Protein AF-A0AAV9E0A3-F1 (afdb_monomer)

Foldseek 3Di:
DDPPPPDPQPAAAEDEAEFEPPCVVQCVVVVCVVVVVCVVSNHHHLYYHYAPPDDDDPDNCVRPPDDGDDDPVVVVVSVVVRVVVSVVVVVVVVVPPDDPPDDDDD

Organism: Acorus calamus (NCBI:txid4465)

Secondary structure (DSSP, 8-state):
--TT-S----TT-EEEEEE-TTHHHHHGGGGGHHHHHHHHTT-EEEEEEE-SSSPP--SSSTTTTPPPP--HHHHHHHHHHHHHHHHHHHHHHHHS----------

Mean predicted aligned error: 11.63 Å

Solvent-accessible surface area (backbone atoms only — not comparable to full-atom values): 6792 Å² total; per-residue (Å²): 140,76,99,64,89,79,72,78,58,64,60,76,38,73,46,68,49,77,37,34,43,72,39,78,87,70,42,66,80,64,73,47,54,62,59,51,48,25,56,77,49,50,26,42,74,71,52,74,48,71,21,82,81,54,76,88,71,92,58,97,60,66,50,77,83,49,83,58,64,80,55,64,69,61,51,52,54,50,49,54,52,50,53,55,49,51,53,51,54,51,52,49,56,69,70,61,76,79,69,89,76,76,81,78,83,131

Sequence (106 aa):
MRNSDILASIQGSGVMEMYPKGWLERAGVGQYTYQWFANWSQMSYEGSWRDTEGPDCNRSQCFKDRQVGLNETFLAEWTRRVVRRHTRRKARASAGGDVTTGCSCD

pLDDT: mean 74.67, std 14.28, range [36.62, 93.88]

Structure (mmCIF, N/CA/C/O backbone):
data_AF-A0AAV9E0A3-F1
#
_entry.id   AF-A0AAV9E0A3-F1
#
loop_
_atom_site.group_PDB
_atom_site.id
_atom_site.type_symbol
_atom_site.label_atom_id
_atom_site.label_alt_id
_atom_site.label_comp_id
_atom_site.label_asym_id
_atom_site.label_entity_id
_atom_site.label_seq_id
_atom_site.pdbx_PDB_ins_code
_atom_site.Cartn_x
_atom_site.Cartn_y
_atom_site.Cartn_z
_atom_site.occupancy
_atom_site.B_iso_or_equiv
_atom_site.auth_seq_id
_atom_site.auth_comp_id
_atom_site.auth_asym_id
_atom_site.auth_atom_id
_atom_site.pdbx_PDB_model_num
ATOM 1 N N . MET A 1 1 ? 25.428 -27.361 2.118 1.00 36.62 1 MET A N 1
ATOM 2 C CA . MET A 1 1 ? 24.205 -26.574 2.384 1.00 36.62 1 MET A CA 1
ATOM 3 C C . MET A 1 1 ? 24.653 -25.153 2.686 1.00 36.62 1 MET A C 1
ATOM 5 O O . MET A 1 1 ? 25.385 -24.972 3.649 1.00 36.62 1 MET A O 1
ATOM 9 N N . ARG A 1 2 ? 24.374 -24.190 1.797 1.00 42.34 2 ARG A N 1
ATOM 10 C CA . ARG A 1 2 ? 24.721 -22.772 1.996 1.00 42.34 2 ARG A CA 1
ATOM 11 C C . ARG A 1 2 ? 23.483 -22.056 2.541 1.00 42.34 2 ARG A C 1
ATOM 13 O O . ARG A 1 2 ? 22.387 -22.299 2.056 1.00 42.34 2 ARG A O 1
ATOM 20 N N . ASN A 1 3 ? 23.674 -21.225 3.563 1.00 43.56 3 ASN A N 1
ATOM 21 C CA . ASN A 1 3 ? 22.644 -20.507 4.327 1.00 43.56 3 ASN A CA 1
ATOM 22 C C . ASN A 1 3 ? 21.969 -19.360 3.536 1.00 43.56 3 ASN A C 1
ATOM 24 O O . ASN A 1 3 ? 21.898 -18.242 4.034 1.00 43.56 3 ASN A O 1
ATOM 28 N N . SER A 1 4 ? 21.525 -19.588 2.298 1.00 45.72 4 SER A N 1
ATOM 29 C CA . SER A 1 4 ? 21.025 -18.520 1.408 1.00 45.72 4 SER A CA 1
ATOM 30 C C . SER A 1 4 ? 19.575 -18.674 0.947 1.00 45.72 4 SER A C 1
ATOM 32 O O . SER A 1 4 ? 19.069 -17.790 0.264 1.00 45.72 4 SER A O 1
ATOM 34 N N . ASP A 1 5 ? 18.890 -19.758 1.308 1.00 44.81 5 ASP A N 1
ATOM 35 C CA . ASP A 1 5 ? 17.707 -20.189 0.546 1.00 44.81 5 ASP A C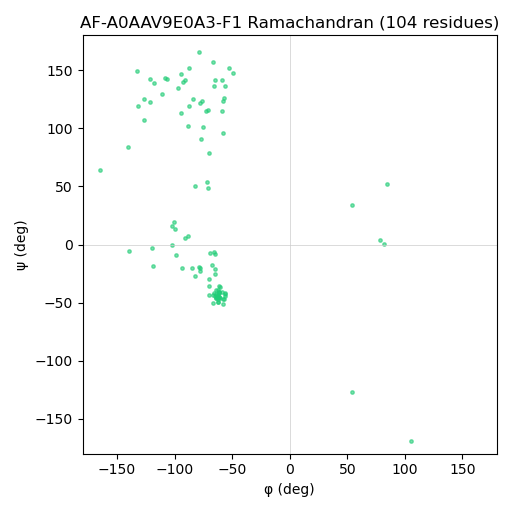A 1
ATOM 36 C C . ASP A 1 5 ? 16.356 -19.806 1.176 1.00 44.81 5 ASP A C 1
ATOM 38 O O . ASP A 1 5 ? 15.317 -20.351 0.810 1.00 44.81 5 ASP A O 1
ATOM 42 N N . ILE A 1 6 ? 16.321 -18.833 2.090 1.00 45.69 6 ILE A N 1
ATOM 43 C CA . ILE A 1 6 ? 15.064 -18.246 2.573 1.00 45.69 6 ILE A CA 1
ATOM 44 C C . ILE A 1 6 ? 15.219 -16.728 2.528 1.00 45.69 6 ILE A C 1
ATOM 46 O O . ILE A 1 6 ? 16.085 -16.176 3.196 1.00 45.69 6 ILE A O 1
ATOM 50 N N . LEU A 1 7 ? 14.357 -16.073 1.744 1.00 43.91 7 LEU A N 1
ATOM 51 C CA . LEU A 1 7 ? 14.410 -14.669 1.310 1.00 43.91 7 LEU A CA 1
ATOM 52 C C . LEU A 1 7 ? 15.285 -14.416 0.071 1.00 43.91 7 LEU A C 1
ATOM 54 O O . LEU A 1 7 ? 16.047 -13.452 0.012 1.00 43.91 7 LEU A O 1
ATOM 58 N N . ALA A 1 8 ? 15.046 -15.170 -1.007 1.00 46.09 8 ALA A N 1
ATOM 59 C CA . ALA A 1 8 ? 14.974 -14.492 -2.298 1.00 46.09 8 ALA A CA 1
ATOM 60 C C . ALA A 1 8 ? 13.864 -13.452 -2.136 1.00 46.09 8 ALA A C 1
ATOM 62 O O . ALA A 1 8 ? 12.679 -13.791 -2.150 1.00 46.09 8 ALA A O 1
ATOM 63 N N . SER A 1 9 ? 14.237 -12.213 -1.818 1.00 47.62 9 SER A N 1
ATOM 64 C CA . SER A 1 9 ? 13.264 -11.136 -1.741 1.00 47.62 9 SER A CA 1
ATOM 65 C C . SER A 1 9 ? 12.429 -11.179 -3.016 1.00 47.62 9 SER A C 1
ATOM 67 O O . SER A 1 9 ? 12.920 -11.546 -4.090 1.00 47.62 9 SER A O 1
ATOM 69 N N . ILE A 1 10 ? 11.163 -10.805 -2.909 1.00 60.16 10 ILE A N 1
ATOM 70 C CA . ILE A 1 10 ? 10.310 -10.599 -4.068 1.00 60.16 10 ILE A CA 1
ATOM 71 C C . ILE A 1 10 ? 10.775 -9.295 -4.768 1.00 60.16 10 ILE A C 1
ATOM 73 O O . ILE A 1 10 ? 10.020 -8.339 -4.924 1.00 60.16 10 ILE A O 1
ATOM 77 N N . GLN A 1 11 ? 12.064 -9.207 -5.098 1.00 62.38 11 GLN A N 1
ATOM 78 C CA . GLN A 1 11 ? 12.771 -8.075 -5.678 1.00 62.38 11 GLN A CA 1
ATOM 79 C C . GLN A 1 11 ? 12.081 -7.714 -6.993 1.00 62.38 11 GLN A C 1
ATOM 81 O O . GLN A 1 11 ? 11.874 -8.562 -7.861 1.00 62.38 11 GLN A O 1
ATOM 86 N N . GLY A 1 12 ? 11.648 -6.459 -7.120 1.00 69.00 12 GLY A N 1
ATOM 87 C CA . GLY A 1 12 ? 10.875 -6.001 -8.279 1.00 69.00 12 GLY A CA 1
ATOM 88 C C . GLY A 1 12 ? 9.384 -6.373 -8.279 1.00 69.00 12 GLY A C 1
ATOM 89 O O . GLY A 1 12 ? 8.679 -6.035 -9.237 1.00 69.00 12 GLY A O 1
ATOM 90 N N . SER A 1 13 ? 8.867 -7.009 -7.225 1.00 74.62 13 SER A N 1
ATOM 91 C CA . SER A 1 13 ? 7.418 -7.132 -7.024 1.00 74.62 13 SER A CA 1
ATOM 92 C C . SER A 1 13 ? 6.796 -5.859 -6.466 1.00 74.62 13 SER A C 1
ATOM 94 O O . SER A 1 13 ? 7.489 -4.947 -6.015 1.00 74.62 13 SER A O 1
ATOM 96 N N . GLY A 1 14 ? 5.469 -5.789 -6.543 1.00 81.88 14 GLY A N 1
ATOM 97 C CA . GLY A 1 14 ? 4.677 -4.708 -5.978 1.00 81.88 14 GLY A CA 1
ATOM 98 C C . GLY A 1 14 ? 3.937 -5.156 -4.722 1.00 81.88 14 GLY A C 1
ATOM 99 O O . GLY A 1 14 ? 3.422 -6.270 -4.688 1.00 81.88 14 GLY A O 1
ATOM 100 N N . VAL A 1 15 ? 3.838 -4.278 -3.726 1.00 85.44 15 VAL A N 1
ATOM 101 C CA . VAL A 1 15 ? 3.022 -4.484 -2.521 1.00 85.44 15 VAL A CA 1
ATOM 102 C C . VAL A 1 15 ? 1.995 -3.371 -2.377 1.00 85.44 15 VAL A C 1
ATOM 104 O O . VAL A 1 15 ? 2.291 -2.212 -2.660 1.00 85.44 15 VAL A O 1
ATOM 107 N N . MET A 1 16 ? 0.797 -3.717 -1.919 1.00 87.00 16 MET A N 1
ATOM 108 C CA . MET A 1 16 ? -0.198 -2.755 -1.456 1.00 87.00 16 MET A CA 1
ATOM 109 C C . MET A 1 16 ? -0.497 -3.008 0.010 1.00 87.00 16 MET A C 1
ATOM 111 O O . MET A 1 16 ? -0.627 -4.150 0.443 1.00 87.00 16 MET A O 1
ATOM 115 N N . GLU A 1 17 ? -0.629 -1.921 0.755 1.00 85.62 17 GLU A N 1
ATOM 116 C CA . GLU A 1 17 ? -1.028 -1.972 2.154 1.00 85.62 17 GLU A CA 1
ATOM 117 C C . GLU A 1 17 ? -2.539 -1.874 2.289 1.00 85.62 17 GLU A C 1
ATOM 119 O O . GLU A 1 17 ? -3.186 -1.114 1.573 1.00 85.62 17 GLU A O 1
ATOM 124 N N . MET A 1 18 ? -3.105 -2.625 3.225 1.00 84.75 18 MET A N 1
ATOM 125 C CA . MET A 1 18 ? -4.536 -2.617 3.497 1.00 84.75 18 MET A CA 1
ATOM 126 C C . MET A 1 18 ? -4.743 -2.232 4.952 1.00 84.75 18 MET A C 1
ATOM 128 O O . MET A 1 18 ? -4.205 -2.884 5.845 1.00 84.75 18 MET A O 1
ATOM 132 N N . TYR A 1 19 ? -5.507 -1.170 5.188 1.00 82.81 19 TYR A N 1
ATOM 133 C CA . TYR A 1 19 ? -5.741 -0.660 6.532 1.00 82.81 19 TYR A CA 1
ATOM 134 C C . TYR A 1 19 ? -7.188 -0.898 6.962 1.00 82.81 19 TYR A C 1
ATOM 136 O O . TYR A 1 19 ? -8.105 -0.501 6.233 1.00 82.81 19 TYR A O 1
ATOM 144 N N . PRO A 1 20 ? -7.413 -1.481 8.152 1.00 80.19 20 PRO A N 1
ATOM 145 C CA . PRO A 1 20 ? -8.739 -1.525 8.746 1.00 80.19 20 PRO A CA 1
ATOM 146 C C . PRO A 1 20 ? -9.194 -0.112 9.124 1.00 80.19 20 PRO A C 1
ATOM 148 O O . PRO A 1 20 ? -8.381 0.791 9.370 1.00 80.19 20 PRO A O 1
ATOM 151 N N . LYS A 1 21 ? -10.510 0.074 9.218 1.00 80.62 21 LYS A N 1
ATOM 152 C CA . LYS A 1 21 ? -11.096 1.349 9.635 1.00 80.62 21 LYS A CA 1
ATOM 153 C C . LYS A 1 21 ? -10.556 1.791 11.003 1.00 80.62 21 LYS A C 1
ATOM 155 O O . LYS A 1 21 ? -10.440 0.989 11.931 1.00 80.62 21 LYS A O 1
ATOM 160 N N . GLY A 1 22 ? -10.219 3.075 11.126 1.00 76.50 22 GLY A N 1
ATOM 161 C CA . GLY A 1 22 ? -9.688 3.673 12.356 1.00 76.50 22 GLY A CA 1
ATOM 162 C C . GLY A 1 22 ? -8.185 3.468 12.600 1.00 76.50 22 GLY A C 1
ATOM 163 O O . GLY A 1 22 ? -7.663 3.951 13.606 1.00 76.50 22 GLY A O 1
ATOM 164 N N . TRP A 1 23 ? -7.463 2.788 11.697 1.00 77.62 23 TRP A N 1
ATOM 165 C CA . TRP A 1 23 ? -6.002 2.647 11.781 1.00 77.62 23 TRP A CA 1
ATOM 166 C C . TRP A 1 23 ? -5.284 4.000 11.679 1.00 77.62 23 TRP A C 1
ATOM 168 O O . TRP A 1 23 ? -4.452 4.329 12.521 1.00 77.62 23 TRP A O 1
ATOM 178 N N . LEU A 1 24 ? -5.622 4.813 10.673 1.00 74.81 24 LEU A N 1
ATOM 179 C CA . LEU A 1 24 ? -4.909 6.060 10.366 1.00 74.81 24 LEU A CA 1
ATOM 180 C C . LEU A 1 24 ? -4.956 7.074 11.515 1.00 74.81 24 LEU A C 1
ATOM 182 O O . LEU A 1 24 ? -3.954 7.706 11.833 1.00 74.81 24 LEU A O 1
ATOM 186 N N . GLU A 1 25 ? -6.114 7.196 12.160 1.00 75.31 25 GLU A N 1
ATOM 187 C CA . GLU A 1 25 ? -6.335 8.135 13.265 1.00 75.31 25 GLU A CA 1
ATOM 188 C C . GLU A 1 25 ? -5.484 7.799 14.498 1.00 75.31 25 GLU A C 1
ATOM 190 O O . GLU A 1 25 ? -5.257 8.661 15.345 1.00 75.31 25 GLU A O 1
ATOM 195 N N . ARG A 1 26 ? -5.021 6.546 14.618 1.00 72.56 26 ARG A N 1
ATOM 196 C CA . ARG A 1 26 ? -4.357 6.025 15.821 1.00 72.56 26 ARG A CA 1
ATOM 197 C C . ARG A 1 26 ? -2.915 5.565 15.593 1.00 72.56 26 ARG A C 1
ATOM 199 O O . ARG A 1 26 ? -2.176 5.438 16.565 1.00 72.56 26 ARG A O 1
ATOM 206 N N . ALA A 1 27 ? -2.500 5.313 14.351 1.00 71.75 27 ALA A N 1
ATOM 207 C CA . ALA A 1 27 ? -1.193 4.729 14.034 1.00 71.75 27 ALA A CA 1
ATOM 208 C C . ALA A 1 27 ? -0.018 5.722 14.119 1.00 71.75 27 ALA A C 1
ATOM 210 O O . ALA A 1 27 ? 1.127 5.299 14.299 1.00 71.75 27 ALA A O 1
ATOM 211 N N . GLY A 1 28 ? -0.271 7.030 13.996 1.00 77.12 28 GLY A N 1
ATOM 212 C CA . GLY A 1 28 ? 0.779 8.053 14.025 1.00 77.12 28 GLY A CA 1
ATOM 213 C C . GLY A 1 28 ? 1.885 7.771 12.999 1.00 77.12 28 GLY A C 1
ATOM 214 O O . GLY A 1 28 ? 1.612 7.539 11.824 1.00 77.12 28 GLY A O 1
ATOM 215 N N . VAL A 1 29 ? 3.146 7.747 13.443 1.00 76.44 29 VAL A N 1
ATOM 216 C CA . VAL A 1 29 ? 4.316 7.464 12.583 1.00 76.44 29 VAL A CA 1
ATOM 217 C C . VAL A 1 29 ? 4.304 6.033 12.022 1.00 76.44 29 VAL A C 1
ATOM 219 O O . VAL A 1 29 ? 4.838 5.793 10.940 1.00 76.44 29 VAL A O 1
ATOM 222 N N . GLY A 1 30 ? 3.642 5.091 12.703 1.00 73.50 30 GLY A N 1
ATOM 223 C CA . GLY A 1 30 ? 3.565 3.683 12.296 1.00 73.50 30 GLY A CA 1
ATOM 224 C C . GLY A 1 30 ? 2.824 3.437 10.977 1.00 73.50 30 GLY A C 1
ATOM 225 O O . GLY A 1 30 ? 2.862 2.330 10.450 1.00 73.50 30 GLY A O 1
ATOM 226 N N . GLN A 1 31 ? 2.178 4.456 10.402 1.00 75.75 31 GLN A N 1
ATOM 227 C CA . GLN A 1 31 ? 1.521 4.354 9.097 1.00 75.75 31 GLN A CA 1
ATOM 228 C C . GLN A 1 31 ? 2.492 4.162 7.917 1.00 75.75 31 GLN A C 1
ATOM 230 O O . GLN A 1 31 ? 2.060 3.735 6.855 1.00 75.75 31 GLN A O 1
ATOM 235 N N . TYR A 1 32 ? 3.786 4.463 8.086 1.00 79.19 32 TYR A N 1
ATOM 236 C CA . TYR A 1 32 ? 4.790 4.371 7.013 1.00 79.19 32 TYR A CA 1
ATOM 237 C C . TYR A 1 32 ? 5.687 3.131 7.104 1.00 79.19 32 TYR A C 1
ATOM 239 O O . TYR A 1 32 ? 6.562 2.937 6.259 1.00 79.19 32 TYR A O 1
ATOM 247 N N . THR A 1 33 ? 5.497 2.282 8.117 1.00 80.69 33 THR A N 1
ATOM 248 C CA . THR A 1 33 ? 6.396 1.154 8.403 1.00 80.69 33 THR A CA 1
ATOM 249 C C . THR A 1 33 ? 6.554 0.209 7.215 1.00 80.69 33 THR A C 1
ATOM 251 O O . THR A 1 33 ? 7.662 -0.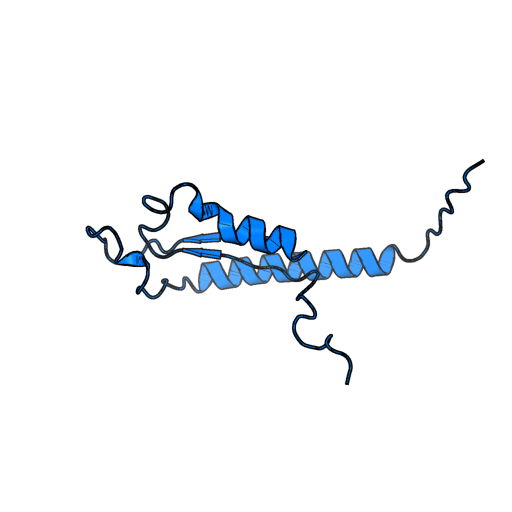224 6.906 1.00 80.69 33 THR A O 1
ATOM 254 N N . TYR A 1 34 ? 5.470 -0.088 6.509 1.00 76.62 34 TYR A N 1
ATOM 255 C CA . TYR A 1 34 ? 5.491 -1.018 5.384 1.00 76.62 34 TYR A CA 1
ATOM 256 C C . TYR A 1 34 ? 5.964 -0.364 4.078 1.00 76.62 34 TYR A C 1
ATOM 258 O O . TYR A 1 34 ? 6.613 -1.035 3.279 1.00 76.62 34 TYR A O 1
ATOM 266 N N . GLN A 1 35 ? 5.788 0.949 3.902 1.00 84.12 35 GLN 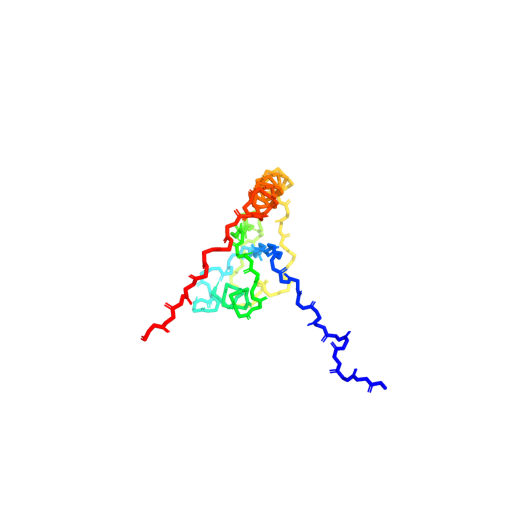A N 1
ATOM 267 C CA . GLN A 1 35 ? 6.466 1.698 2.843 1.00 84.12 35 GLN A CA 1
ATOM 268 C C . GLN A 1 35 ? 7.989 1.644 3.035 1.00 84.12 35 GLN A C 1
ATOM 270 O O . GLN A 1 35 ? 8.731 1.417 2.076 1.00 84.12 35 GLN A O 1
ATOM 275 N N . TRP A 1 36 ? 8.467 1.807 4.274 1.00 85.25 36 TRP A N 1
ATOM 276 C CA . TRP A 1 36 ? 9.884 1.634 4.595 1.00 85.25 36 TRP A CA 1
ATOM 277 C C . TRP A 1 36 ? 10.344 0.202 4.343 1.00 85.25 36 TRP A C 1
ATOM 279 O O . TRP A 1 36 ? 11.377 0.010 3.705 1.00 85.25 36 TRP A O 1
ATOM 289 N N . PHE A 1 37 ? 9.561 -0.792 4.764 1.00 82.88 37 PHE A N 1
ATOM 290 C CA . PHE A 1 37 ? 9.876 -2.200 4.533 1.00 82.88 37 PHE A CA 1
ATOM 291 C C . PHE A 1 37 ? 9.946 -2.551 3.040 1.00 82.88 37 PHE A C 1
ATOM 293 O O . PHE A 1 37 ? 10.868 -3.246 2.612 1.00 82.88 37 PHE A O 1
ATOM 300 N N . ALA A 1 38 ? 9.017 -2.030 2.233 1.00 84.69 38 ALA A N 1
ATOM 301 C CA . ALA A 1 38 ? 9.016 -2.201 0.785 1.00 84.69 38 ALA A CA 1
ATOM 302 C C . ALA A 1 38 ? 10.281 -1.603 0.161 1.00 84.69 38 ALA A C 1
ATOM 304 O O . ALA A 1 38 ? 10.941 -2.260 -0.641 1.00 84.69 38 ALA A O 1
ATOM 305 N N . ASN A 1 39 ? 10.668 -0.398 0.587 1.00 84.25 39 ASN A N 1
ATOM 306 C CA . ASN A 1 39 ? 11.884 0.253 0.108 1.00 84.25 39 ASN A CA 1
ATOM 307 C C . ASN A 1 39 ? 13.151 -0.532 0.489 1.00 84.25 39 ASN A C 1
ATOM 309 O O . ASN A 1 39 ? 14.004 -0.780 -0.360 1.00 84.25 39 ASN A O 1
ATOM 313 N N . TRP A 1 40 ? 13.248 -0.979 1.744 1.00 83.62 40 TRP A N 1
ATOM 314 C CA . TRP A 1 40 ? 14.362 -1.802 2.227 1.00 83.62 40 TRP A CA 1
ATOM 315 C C . TRP A 1 40 ? 14.464 -3.138 1.481 1.00 83.62 40 TRP A C 1
ATOM 317 O O . TRP A 1 40 ? 15.564 -3.601 1.194 1.00 83.62 40 TRP A O 1
ATOM 327 N N . SER A 1 41 ? 13.325 -3.728 1.116 1.00 83.00 41 SER A N 1
ATOM 328 C CA . SER A 1 41 ? 13.249 -5.016 0.417 1.00 83.00 41 SER A CA 1
ATOM 329 C C . SER A 1 41 ? 13.298 -4.895 -1.113 1.00 83.00 41 SER A C 1
ATOM 331 O O . SER A 1 41 ? 13.067 -5.885 -1.805 1.00 83.00 41 SER A O 1
ATOM 333 N N . GLN A 1 42 ? 13.558 -3.699 -1.660 1.00 83.50 42 GLN A N 1
ATOM 334 C CA . GLN A 1 42 ? 13.537 -3.423 -3.107 1.00 83.50 42 GLN A CA 1
ATOM 335 C C . GLN A 1 42 ? 12.216 -3.832 -3.795 1.00 83.50 42 GLN A C 1
ATOM 337 O O . GLN A 1 42 ? 12.181 -4.253 -4.958 1.00 83.50 42 GLN A O 1
ATOM 342 N N . MET A 1 43 ? 11.105 -3.699 -3.072 1.00 85.19 43 MET A N 1
ATOM 343 C CA . MET A 1 43 ? 9.750 -3.858 -3.589 1.00 85.19 43 MET A CA 1
ATOM 344 C C . MET A 1 43 ? 9.187 -2.493 -3.998 1.00 85.19 43 MET A C 1
ATOM 346 O O . MET A 1 43 ? 9.461 -1.462 -3.387 1.00 85.19 43 MET A O 1
ATOM 350 N N . SER A 1 44 ? 8.355 -2.474 -5.037 1.00 86.06 44 SER A N 1
ATOM 351 C CA . SER A 1 44 ? 7.587 -1.284 -5.399 1.00 86.06 44 SER A CA 1
ATOM 352 C C . SER A 1 44 ? 6.394 -1.132 -4.459 1.00 86.06 44 SER A C 1
ATOM 354 O O . SER A 1 44 ? 5.529 -2.003 -4.405 1.00 86.06 44 SER A O 1
ATOM 356 N N . TYR A 1 45 ? 6.299 -0.004 -3.762 1.00 87.88 45 TYR A N 1
ATOM 357 C CA . TYR A 1 45 ? 5.066 0.356 -3.070 1.00 87.88 45 TYR A CA 1
ATOM 358 C C . TYR A 1 45 ? 4.003 0.779 -4.096 1.00 87.88 45 TYR A C 1
ATOM 360 O O . TYR A 1 45 ? 4.165 1.766 -4.814 1.00 87.88 45 TYR A O 1
ATOM 368 N N . GLU A 1 46 ? 2.924 0.007 -4.195 1.00 89.06 46 GLU A N 1
ATOM 369 C CA . GLU A 1 46 ? 1.856 0.142 -5.194 1.00 89.06 46 GLU A CA 1
ATOM 370 C C . GLU A 1 46 ? 0.585 0.807 -4.631 1.00 89.06 46 GLU A C 1
ATOM 372 O O . GLU A 1 46 ? -0.478 0.796 -5.263 1.00 89.06 46 GLU A O 1
ATOM 377 N N . GLY A 1 47 ? 0.711 1.453 -3.469 1.00 87.19 47 GLY A N 1
ATOM 378 C CA . GLY A 1 47 ? -0.326 2.253 -2.824 1.00 87.19 47 GLY A CA 1
ATOM 379 C C . GLY A 1 47 ? -0.958 1.569 -1.616 1.00 87.19 47 GLY A C 1
ATOM 380 O O . GLY A 1 47 ? -0.478 0.546 -1.129 1.00 87.19 47 GLY A O 1
ATOM 381 N N . SER A 1 48 ? -2.054 2.154 -1.138 1.00 86.75 48 SER A N 1
ATOM 382 C CA . SER A 1 48 ? -2.821 1.629 -0.013 1.00 86.75 48 SER A CA 1
ATOM 383 C C . SER A 1 48 ? -4.320 1.582 -0.285 1.00 86.75 48 SER A C 1
ATOM 385 O O . SER A 1 48 ? -4.867 2.413 -1.012 1.00 86.75 48 SER A O 1
ATOM 387 N N . TRP A 1 49 ? -4.971 0.603 0.336 1.00 85.31 49 TRP A N 1
ATOM 388 C CA . TRP A 1 49 ? -6.413 0.471 0.468 1.00 85.31 49 TRP A CA 1
ATOM 389 C C . TRP A 1 49 ? -6.828 0.760 1.908 1.00 85.31 49 TRP A C 1
ATOM 391 O O . TRP A 1 49 ? -6.128 0.401 2.857 1.00 85.31 49 TRP A O 1
ATOM 401 N N . ARG A 1 50 ? -7.981 1.405 2.073 1.00 83.44 50 ARG A N 1
ATOM 402 C CA . ARG A 1 50 ? -8.553 1.725 3.378 1.00 83.44 50 ARG A CA 1
ATOM 403 C C . ARG A 1 50 ? -9.970 1.206 3.420 1.00 83.44 50 ARG A C 1
ATOM 405 O O . ARG A 1 50 ? -10.778 1.566 2.571 1.00 83.44 50 ARG A O 1
ATOM 412 N N . ASP A 1 51 ? -10.253 0.401 4.426 1.00 83.75 51 ASP A N 1
ATOM 413 C CA . ASP A 1 51 ? -11.608 -0.037 4.697 1.00 83.75 51 ASP A CA 1
ATOM 414 C C . ASP A 1 51 ? -12.436 1.133 5.250 1.00 83.75 51 ASP A C 1
ATOM 416 O O . ASP A 1 51 ? -12.146 1.680 6.318 1.00 83.75 51 ASP A O 1
ATOM 420 N N . THR A 1 52 ? -13.449 1.536 4.487 1.00 81.31 52 THR A N 1
ATOM 421 C CA . THR A 1 52 ? -14.402 2.592 4.847 1.00 81.31 52 THR A CA 1
ATOM 422 C C . THR A 1 52 ? -15.665 2.052 5.514 1.00 81.31 52 THR A C 1
ATOM 424 O O . THR A 1 52 ? -16.359 2.808 6.194 1.00 81.31 52 THR A O 1
ATOM 427 N N . GLU A 1 53 ? -15.970 0.767 5.332 1.00 78.44 53 GLU A N 1
ATOM 428 C CA . GLU A 1 53 ? -17.245 0.142 5.713 1.00 78.44 53 GLU A CA 1
ATOM 429 C C . GLU A 1 53 ? -17.174 -0.598 7.051 1.00 78.44 53 GLU A C 1
ATOM 431 O O . GLU A 1 53 ? -18.202 -0.983 7.607 1.00 78.44 53 GLU A O 1
ATOM 436 N N . GLY A 1 5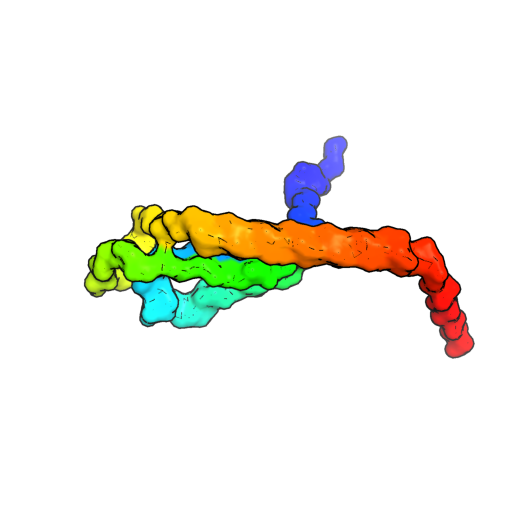4 ? -15.974 -0.755 7.613 1.00 71.75 54 GLY A N 1
ATOM 437 C CA . GLY A 1 54 ? -15.801 -1.346 8.932 1.00 71.75 54 GLY A CA 1
ATOM 438 C C . GLY A 1 54 ? -16.657 -0.670 10.026 1.00 71.75 54 GLY A C 1
ATOM 439 O O . GLY A 1 54 ? -16.964 0.528 9.967 1.00 71.75 54 GLY A O 1
ATOM 440 N N . PRO A 1 55 ? -17.046 -1.407 11.076 1.00 68.00 55 PRO A N 1
ATOM 441 C CA . PRO A 1 55 ? -17.728 -0.826 12.229 1.00 68.00 55 PRO A CA 1
ATOM 442 C C . PRO A 1 55 ? -16.804 0.144 12.978 1.00 68.00 55 PRO A C 1
ATOM 444 O O . PRO A 1 55 ? -15.608 -0.120 13.147 1.00 68.00 55 PRO A O 1
ATOM 447 N N . ASP A 1 56 ? -17.368 1.253 13.462 1.00 70.94 56 ASP A N 1
ATOM 448 C CA . ASP A 1 56 ? -16.617 2.239 14.238 1.00 70.94 56 ASP A CA 1
ATOM 449 C C . ASP A 1 56 ? -16.011 1.608 15.482 1.00 70.94 56 ASP A C 1
ATOM 451 O O . ASP A 1 56 ? -16.614 0.757 16.147 1.00 70.94 56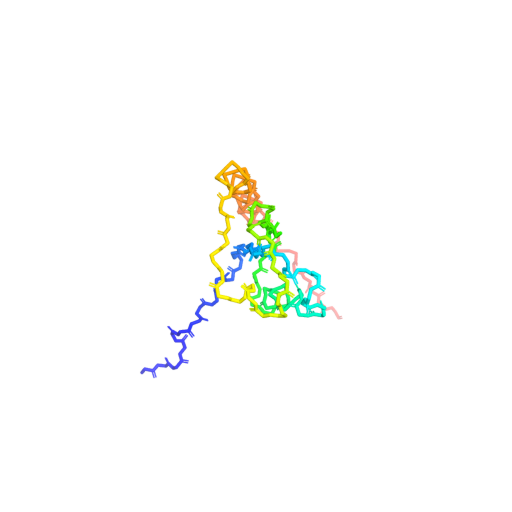 ASP A O 1
ATOM 455 N N . CYS A 1 57 ? -14.793 2.038 15.807 1.00 66.88 57 CYS A N 1
ATOM 456 C CA . CYS A 1 57 ? -14.109 1.501 16.955 1.00 66.88 57 CYS A CA 1
ATOM 457 C C . CYS A 1 57 ? -13.607 2.552 17.942 1.00 66.88 57 CYS A C 1
ATOM 459 O O . CYS A 1 57 ? -12.622 3.259 17.721 1.00 66.88 57 CYS A O 1
ATOM 461 N N . ASN A 1 58 ? -14.295 2.610 19.086 1.00 65.81 58 ASN A N 1
ATOM 462 C CA . ASN A 1 58 ? -14.024 3.598 20.126 1.00 65.81 58 ASN A CA 1
ATOM 463 C C . ASN A 1 58 ? -12.805 3.254 21.003 1.00 65.81 58 ASN A C 1
ATOM 465 O O . ASN A 1 58 ? -12.239 4.154 21.624 1.00 65.81 58 ASN A O 1
ATOM 469 N N . ARG A 1 59 ? -12.359 1.988 21.031 1.00 66.75 59 ARG A N 1
ATOM 470 C CA . ARG A 1 59 ? -11.210 1.550 21.841 1.00 66.75 59 ARG A CA 1
ATOM 471 C C . ARG A 1 59 ? -9.899 1.737 21.084 1.00 66.75 59 ARG A C 1
ATOM 473 O O . ARG A 1 59 ? -9.845 1.648 19.863 1.00 66.75 59 ARG A O 1
ATOM 480 N N . SER A 1 60 ? -8.815 1.947 21.820 1.00 64.56 60 SER A N 1
ATOM 481 C CA . SER A 1 60 ? -7.500 2.290 21.267 1.00 64.56 60 SER A CA 1
ATOM 482 C C . SER A 1 60 ? -6.788 1.171 20.494 1.00 64.56 60 SER A C 1
ATOM 484 O O . SER A 1 60 ? -5.752 1.450 19.902 1.00 64.56 60 SER A O 1
ATOM 486 N N . GLN A 1 61 ? -7.290 -0.073 20.482 1.00 66.25 61 GLN A N 1
ATOM 487 C CA . GLN A 1 61 ? -6.557 -1.226 19.916 1.00 66.25 61 GLN A CA 1
ATOM 488 C C . GLN A 1 61 ? -7.395 -2.221 19.109 1.00 66.25 61 GLN A C 1
ATOM 490 O O . GLN A 1 61 ? -6.857 -3.126 18.486 1.00 66.25 61 GLN A O 1
ATOM 495 N N . CYS A 1 62 ? -8.706 -2.046 19.068 1.00 68.88 62 CYS A N 1
ATOM 496 C CA . CYS A 1 62 ? -9.626 -2.963 18.395 1.00 68.88 62 CYS A CA 1
ATOM 497 C C . CYS A 1 62 ? -9.472 -3.038 16.869 1.00 68.88 62 CYS A C 1
ATOM 499 O O . CYS A 1 62 ? -10.155 -3.834 16.244 1.00 68.88 62 CYS A O 1
ATOM 501 N N . PHE A 1 63 ? -8.643 -2.196 16.253 1.00 69.94 63 PHE A N 1
ATOM 502 C CA . PHE A 1 63 ? -8.321 -2.295 14.831 1.00 69.94 63 PHE A CA 1
ATOM 503 C C . PHE A 1 63 ? -7.305 -3.410 14.539 1.00 69.94 63 PHE A C 1
ATOM 505 O O . PHE A 1 63 ? -7.222 -3.847 13.399 1.00 69.94 63 PHE A O 1
ATOM 512 N N . LYS A 1 64 ? -6.532 -3.866 15.540 1.00 68.19 64 LYS A N 1
ATOM 513 C CA . LYS A 1 64 ? -5.464 -4.863 15.348 1.00 68.19 64 LYS A CA 1
ATOM 514 C C . LYS A 1 64 ? -6.005 -6.254 15.022 1.00 68.19 64 LYS A C 1
ATOM 516 O O . LYS A 1 64 ? -5.423 -6.944 14.198 1.00 68.19 64 LYS A O 1
ATOM 521 N N . ASP A 1 65 ? -7.136 -6.615 15.623 1.00 69.44 65 ASP A N 1
ATOM 522 C CA . ASP A 1 65 ? -7.749 -7.943 15.490 1.00 69.44 65 ASP A CA 1
ATOM 523 C C . ASP A 1 65 ? -8.904 -7.964 14.475 1.00 69.44 65 ASP A C 1
ATOM 525 O O . ASP A 1 65 ? -9.709 -8.896 14.445 1.00 69.44 65 ASP A O 1
ATOM 529 N N . ARG A 1 66 ? -9.045 -6.910 13.661 1.00 71.31 66 ARG A N 1
ATOM 530 C CA . ARG A 1 66 ? -10.140 -6.798 12.693 1.00 71.31 66 ARG A CA 1
ATOM 531 C C . ARG A 1 66 ? -9.741 -7.331 11.327 1.00 71.31 66 ARG A C 1
ATOM 533 O O . ARG A 1 66 ? -8.657 -7.055 10.822 1.00 71.31 66 ARG A O 1
ATOM 540 N N . GLN A 1 67 ? -10.686 -8.026 10.701 1.00 73.12 67 GLN A N 1
ATOM 541 C CA . GLN A 1 67 ? -10.636 -8.275 9.267 1.00 73.12 67 GLN A CA 1
ATOM 542 C C . GLN A 1 67 ? -10.794 -6.950 8.524 1.00 73.12 67 GLN A C 1
ATOM 544 O O . GLN A 1 67 ? -11.628 -6.120 8.890 1.00 73.12 67 GLN A O 1
ATOM 549 N N . VAL A 1 68 ? -9.974 -6.760 7.496 1.00 77.88 68 VAL A N 1
ATOM 550 C CA . VAL A 1 68 ? -10.059 -5.600 6.614 1.00 77.88 68 VAL A CA 1
ATOM 551 C C . VAL A 1 68 ? -11.115 -5.887 5.553 1.00 77.88 68 VAL A C 1
ATOM 553 O O . VAL A 1 68 ? -11.020 -6.897 4.856 1.00 77.88 68 VAL A O 1
ATOM 556 N N . GLY A 1 69 ? -12.100 -5.002 5.415 1.00 80.12 69 GLY A N 1
ATOM 557 C CA . GLY A 1 69 ? -13.085 -5.065 4.343 1.00 80.12 69 GLY A CA 1
ATOM 558 C C . GLY A 1 69 ? -12.420 -5.037 2.965 1.00 80.12 69 GLY A C 1
ATOM 559 O O . GLY A 1 69 ? -11.615 -4.149 2.653 1.00 80.12 69 GLY A O 1
ATOM 560 N N . LEU A 1 70 ? -12.750 -6.027 2.135 1.00 80.25 70 LEU A N 1
ATOM 561 C CA . LEU A 1 70 ? -12.274 -6.138 0.761 1.00 80.25 70 LEU A CA 1
ATOM 562 C C . LEU A 1 70 ? -13.303 -5.502 -0.173 1.00 80.25 70 LEU A C 1
ATOM 564 O O . LEU A 1 70 ? -14.397 -6.028 -0.343 1.00 80.25 70 LEU A O 1
ATOM 568 N N . ASN A 1 71 ? -12.946 -4.389 -0.812 1.00 87.56 71 ASN A N 1
ATOM 569 C CA . ASN A 1 71 ? -13.740 -3.864 -1.918 1.00 87.56 71 ASN A CA 1
ATOM 570 C C . ASN A 1 71 ? -13.247 -4.505 -3.216 1.00 87.56 71 ASN A C 1
ATOM 572 O O . ASN A 1 71 ? -12.193 -4.137 -3.741 1.00 87.56 71 ASN A O 1
ATOM 576 N N . GLU A 1 72 ? -13.997 -5.489 -3.711 1.00 87.88 72 GLU A N 1
ATOM 577 C CA . GLU A 1 72 ? -13.624 -6.269 -4.895 1.00 87.88 72 GLU A CA 1
ATOM 578 C C . GLU A 1 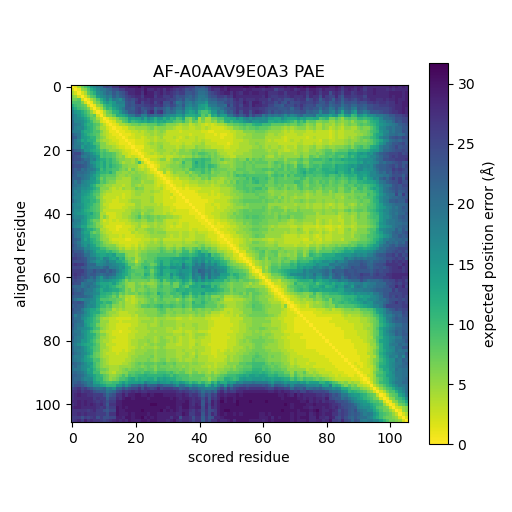72 ? -13.374 -5.384 -6.119 1.00 87.88 72 GLU A C 1
ATOM 580 O O . GLU A 1 72 ? -12.379 -5.571 -6.817 1.00 87.88 72 GLU A O 1
ATOM 585 N N . THR A 1 73 ? -14.217 -4.373 -6.343 1.00 91.69 73 THR A N 1
ATOM 586 C CA . THR A 1 73 ? -14.079 -3.436 -7.465 1.00 91.69 73 THR A CA 1
ATOM 587 C C . THR A 1 73 ? -12.771 -2.657 -7.377 1.00 91.69 73 THR A C 1
ATOM 589 O O . THR A 1 73 ? -11.998 -2.629 -8.337 1.00 91.69 73 THR A O 1
ATOM 592 N N . PHE A 1 74 ? -12.470 -2.079 -6.212 1.00 88.88 74 PHE A N 1
ATOM 593 C CA . PHE A 1 74 ? -11.217 -1.360 -5.999 1.00 88.88 74 PHE A CA 1
ATOM 594 C C . PHE A 1 74 ? -10.008 -2.278 -6.192 1.00 88.88 74 PHE A C 1
ATOM 596 O O . PHE A 1 74 ? -9.049 -1.914 -6.875 1.00 88.88 74 PHE A O 1
ATOM 603 N N . LEU A 1 75 ? -10.048 -3.479 -5.609 1.00 88.62 75 LEU A N 1
ATOM 604 C CA . LEU A 1 75 ? -8.955 -4.443 -5.696 1.00 88.62 75 LEU A CA 1
ATOM 605 C C . LEU A 1 75 ? -8.737 -4.914 -7.135 1.00 88.62 75 LEU A C 1
ATOM 607 O O . LEU A 1 75 ? -7.589 -5.025 -7.571 1.00 88.62 75 LEU A O 1
ATOM 611 N N . ALA A 1 76 ? -9.807 -5.133 -7.898 1.00 92.62 76 ALA A N 1
ATOM 612 C CA . ALA A 1 76 ? -9.734 -5.505 -9.304 1.00 92.62 76 ALA A CA 1
ATOM 613 C C . ALA A 1 76 ? -9.105 -4.386 -10.148 1.00 92.62 76 ALA A C 1
ATOM 615 O O . ALA A 1 76 ? -8.188 -4.633 -10.939 1.00 92.62 76 ALA A O 1
ATOM 616 N N . GLU A 1 77 ? -9.534 -3.139 -9.953 1.00 93.88 77 GLU A N 1
ATOM 617 C CA . GLU A 1 77 ? -8.977 -1.985 -10.660 1.00 93.88 77 GLU A CA 1
ATOM 618 C C . GLU A 1 77 ? -7.514 -1.727 -10.299 1.00 93.88 77 GLU A C 1
ATOM 620 O O . GLU A 1 77 ? -6.674 -1.496 -11.183 1.00 93.88 77 GLU A O 1
ATOM 625 N N . TRP A 1 78 ? -7.193 -1.802 -9.007 1.00 90.75 78 TRP A N 1
ATOM 626 C CA . TRP A 1 78 ? -5.830 -1.702 -8.510 1.00 90.75 78 TRP A CA 1
ATOM 627 C C . TRP A 1 78 ? -4.951 -2.786 -9.142 1.00 90.75 78 TRP A C 1
ATOM 629 O O . TRP A 1 78 ? -3.937 -2.457 -9.765 1.00 90.75 78 TRP A O 1
ATOM 639 N N . THR A 1 79 ? -5.383 -4.050 -9.093 1.00 90.75 79 THR A N 1
ATOM 640 C CA . THR A 1 79 ? -4.649 -5.192 -9.660 1.00 90.75 79 THR A CA 1
ATOM 641 C C . THR A 1 79 ? -4.415 -4.991 -11.153 1.00 90.75 79 THR A C 1
ATOM 643 O O . THR A 1 79 ? -3.282 -5.095 -11.630 1.00 90.75 79 THR A O 1
ATOM 646 N N . ARG A 1 80 ? -5.452 -4.589 -11.902 1.00 93.06 80 ARG A N 1
ATOM 647 C CA . ARG A 1 80 ? -5.346 -4.279 -13.337 1.00 93.06 80 ARG A CA 1
ATOM 648 C C . ARG A 1 80 ? -4.285 -3.215 -13.609 1.00 93.06 80 ARG A C 1
ATOM 650 O O . ARG A 1 80 ? -3.491 -3.340 -14.546 1.00 93.06 80 ARG A O 1
ATOM 657 N N . ARG A 1 81 ? -4.258 -2.149 -12.806 1.00 92.94 81 ARG A N 1
ATOM 658 C CA . ARG A 1 81 ? -3.302 -1.043 -12.948 1.00 92.94 81 ARG A CA 1
ATOM 659 C C . ARG A 1 81 ? -1.869 -1.488 -12.656 1.00 92.94 81 ARG A C 1
ATOM 661 O O . ARG A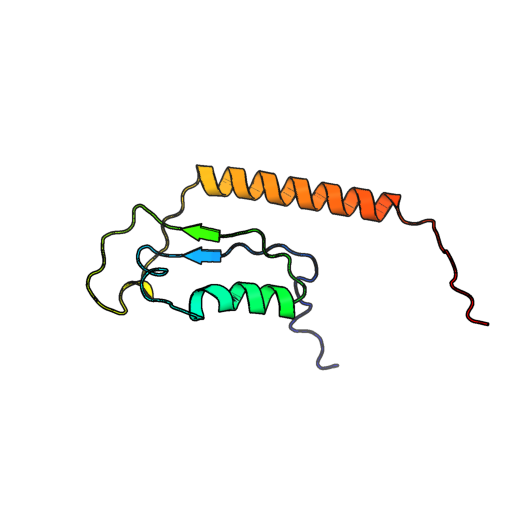 1 81 ? -0.973 -1.099 -13.410 1.00 92.94 81 ARG A O 1
ATOM 668 N N . VAL A 1 82 ? -1.663 -2.281 -11.605 1.00 89.88 82 VAL A N 1
ATOM 669 C CA . VAL A 1 82 ? -0.344 -2.795 -11.206 1.00 89.88 82 VAL A CA 1
ATOM 670 C C . VAL A 1 82 ? 0.198 -3.758 -12.250 1.00 89.88 82 VAL A C 1
ATOM 672 O O . VAL A 1 82 ? 1.299 -3.539 -12.755 1.00 89.88 82 VAL A O 1
ATOM 675 N N . VAL A 1 83 ? -0.596 -4.747 -12.668 1.00 89.56 83 VAL A N 1
ATOM 676 C CA . VAL A 1 83 ? -0.197 -5.710 -13.706 1.00 89.56 83 VAL A CA 1
ATOM 677 C C . VAL A 1 83 ? 0.179 -4.979 -14.992 1.00 89.56 83 VAL A C 1
ATOM 679 O O . VAL A 1 83 ? 1.261 -5.201 -15.530 1.00 89.56 83 VAL A O 1
ATOM 682 N N . ARG A 1 84 ?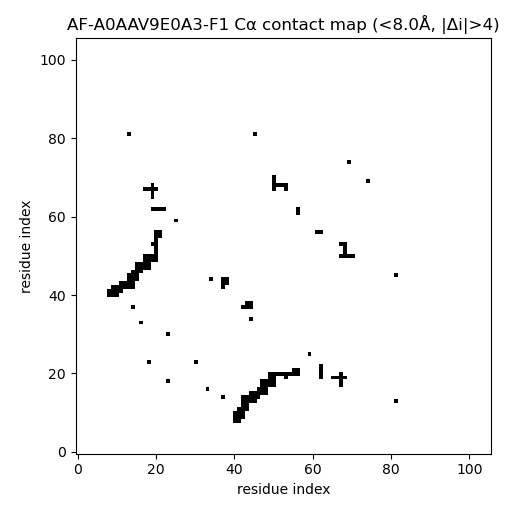 -0.640 -4.019 -15.445 1.00 92.12 84 ARG A N 1
ATOM 683 C CA . ARG A 1 84 ? -0.339 -3.208 -16.637 1.00 92.12 84 ARG A CA 1
ATOM 684 C C . ARG A 1 84 ? 0.957 -2.403 -16.501 1.00 92.12 84 ARG A C 1
ATOM 686 O O . ARG A 1 84 ? 1.663 -2.189 -17.485 1.00 92.12 84 ARG A O 1
ATOM 693 N N . ARG A 1 85 ? 1.265 -1.890 -15.309 1.00 88.69 85 ARG A N 1
ATOM 694 C CA . ARG A 1 85 ? 2.519 -1.164 -15.068 1.00 88.69 85 ARG A CA 1
ATOM 695 C C . ARG A 1 85 ? 3.708 -2.116 -15.097 1.00 88.69 85 ARG A C 1
ATOM 697 O O . ARG A 1 85 ? 4.718 -1.794 -15.721 1.00 88.69 85 ARG A O 1
ATOM 704 N N . HIS A 1 86 ? 3.572 -3.275 -14.463 1.00 87.19 86 HIS A N 1
ATOM 705 C CA . HIS A 1 86 ? 4.607 -4.295 -14.420 1.00 87.19 86 HIS A CA 1
ATOM 706 C C . HIS A 1 86 ? 4.920 -4.831 -15.825 1.00 87.19 86 HIS A C 1
ATOM 708 O O . HIS A 1 86 ? 6.085 -4.865 -16.218 1.00 87.19 86 HIS A O 1
ATOM 714 N N . THR A 1 87 ? 3.902 -5.125 -16.643 1.00 88.19 87 THR A N 1
ATOM 715 C CA . THR A 1 87 ? 4.104 -5.564 -18.034 1.00 88.19 87 THR A CA 1
ATOM 716 C C . THR A 1 87 ? 4.809 -4.508 -18.884 1.00 88.19 87 THR A C 1
ATOM 718 O O . THR A 1 87 ? 5.737 -4.841 -19.618 1.00 88.19 87 THR A O 1
ATOM 721 N N . ARG A 1 88 ? 4.458 -3.222 -18.738 1.00 88.69 88 ARG A N 1
ATOM 722 C CA . ARG A 1 88 ? 5.158 -2.115 -19.421 1.00 88.69 88 ARG A CA 1
ATOM 723 C C . ARG A 1 88 ? 6.616 -1.975 -18.985 1.00 88.69 88 ARG A C 1
ATOM 725 O O . ARG A 1 88 ? 7.471 -1.740 -19.833 1.00 88.69 88 ARG A O 1
ATOM 732 N N . ARG A 1 89 ? 6.906 -2.095 -17.684 1.00 85.69 89 ARG A N 1
ATOM 733 C CA . ARG A 1 89 ? 8.286 -2.059 -17.165 1.00 85.69 89 ARG A CA 1
ATOM 734 C C . ARG A 1 89 ? 9.108 -3.211 -17.736 1.00 85.69 89 ARG A C 1
ATOM 736 O O . ARG A 1 89 ? 10.204 -2.971 -18.225 1.00 85.69 89 ARG A O 1
ATOM 743 N N . LYS A 1 90 ? 8.546 -4.423 -17.752 1.00 84.75 90 LYS A N 1
ATOM 744 C CA . LYS A 1 90 ? 9.198 -5.603 -18.326 1.00 84.75 90 LYS A CA 1
ATOM 745 C C . LYS A 1 90 ? 9.463 -5.436 -19.825 1.00 84.75 90 LYS A C 1
ATOM 747 O O . LYS A 1 90 ? 10.588 -5.638 -20.251 1.00 84.75 90 LYS A O 1
ATOM 752 N N . ALA A 1 91 ? 8.478 -4.970 -20.597 1.00 86.88 91 ALA A N 1
ATOM 753 C CA . ALA A 1 91 ? 8.651 -4.693 -22.026 1.00 86.88 91 ALA A CA 1
ATOM 754 C C . ALA A 1 91 ? 9.751 -3.650 -22.302 1.00 86.88 91 ALA A C 1
ATOM 756 O O . ALA A 1 91 ? 10.554 -3.833 -23.210 1.00 86.88 91 ALA A O 1
ATOM 757 N N . ARG A 1 92 ? 9.831 -2.582 -21.495 1.00 85.06 92 ARG A N 1
ATOM 758 C CA . ARG A 1 92 ? 10.915 -1.587 -21.592 1.00 85.06 92 ARG A CA 1
ATOM 759 C C . ARG A 1 92 ? 12.281 -2.171 -21.240 1.00 85.06 92 ARG A C 1
ATOM 761 O O . ARG A 1 92 ? 13.243 -1.869 -21.930 1.00 85.06 92 ARG A O 1
ATOM 768 N N . ALA A 1 93 ? 12.363 -3.002 -20.202 1.00 79.62 93 ALA A N 1
ATOM 769 C CA . ALA A 1 93 ? 13.605 -3.677 -19.833 1.00 79.62 93 ALA A CA 1
ATOM 770 C C . ALA A 1 93 ? 14.087 -4.622 -20.948 1.00 79.62 93 ALA A C 1
ATOM 772 O O . ALA A 1 93 ? 15.273 -4.652 -21.248 1.00 79.62 93 ALA A O 1
ATOM 773 N N . SER A 1 94 ? 13.169 -5.333 -21.610 1.00 73.38 94 SER A N 1
ATOM 774 C CA . SER A 1 94 ? 13.488 -6.184 -22.763 1.00 73.38 94 SER A CA 1
ATOM 775 C C . SER A 1 94 ? 13.884 -5.393 -24.015 1.00 73.38 94 SER A C 1
ATOM 777 O O . SER A 1 94 ? 14.668 -5.891 -24.811 1.00 73.38 94 SER A O 1
ATOM 779 N N . ALA A 1 95 ? 13.364 -4.175 -24.195 1.00 68.00 95 ALA A N 1
ATOM 780 C CA . ALA A 1 95 ? 13.692 -3.309 -25.330 1.00 68.00 95 ALA A CA 1
ATOM 781 C C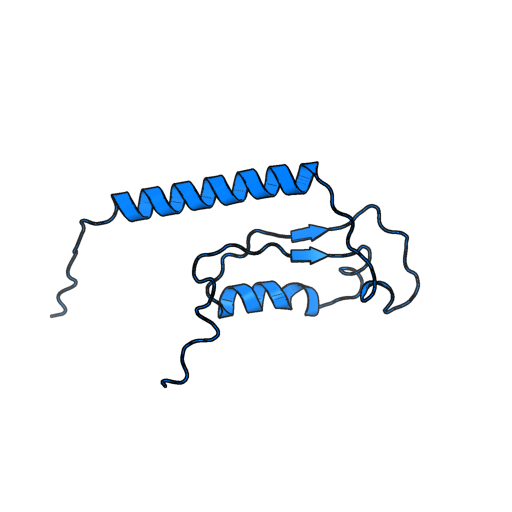 . ALA A 1 95 ? 14.969 -2.468 -25.126 1.00 68.00 95 ALA A C 1
ATOM 783 O O . ALA A 1 95 ? 15.537 -1.990 -26.099 1.00 68.00 95 ALA A O 1
ATOM 784 N N . GLY A 1 96 ? 15.412 -2.266 -23.879 1.00 56.12 96 GLY A N 1
ATOM 785 C CA . GLY A 1 96 ? 16.617 -1.499 -23.530 1.00 56.12 96 GLY A CA 1
ATOM 786 C C . GLY A 1 96 ? 17.900 -2.329 -23.427 1.00 56.12 96 GLY A C 1
ATOM 787 O O . GLY A 1 96 ? 18.928 -1.803 -23.010 1.00 56.12 96 GLY A O 1
ATOM 788 N N . GLY A 1 97 ? 17.851 -3.617 -23.770 1.00 50.19 97 GLY A N 1
ATOM 789 C CA . GLY A 1 97 ? 18.997 -4.523 -23.745 1.00 50.19 97 GLY A CA 1
ATOM 790 C C . GLY A 1 97 ? 19.884 -4.425 -24.985 1.00 50.19 97 GLY A C 1
ATOM 791 O O . GLY A 1 97 ? 20.135 -5.459 -25.585 1.00 50.19 97 GLY A O 1
ATOM 792 N N . ASP A 1 98 ? 20.309 -3.221 -25.380 1.00 51.75 98 ASP A N 1
ATOM 793 C CA . ASP A 1 98 ? 21.484 -3.007 -26.246 1.00 51.75 98 ASP A CA 1
ATOM 794 C C . ASP A 1 98 ? 21.939 -1.535 -26.224 1.00 51.75 98 ASP A C 1
ATOM 796 O O . ASP A 1 98 ? 21.841 -0.813 -27.210 1.00 51.75 98 ASP A O 1
ATOM 800 N N . VAL A 1 99 ? 22.387 -1.045 -25.066 1.00 54.34 99 VAL A N 1
ATOM 801 C CA . VAL A 1 99 ? 23.317 0.094 -25.019 1.00 54.34 99 VAL A CA 1
ATOM 802 C C . VAL A 1 99 ? 24.322 -0.184 -23.906 1.00 54.34 99 VAL A C 1
ATOM 804 O O . VAL A 1 99 ? 24.175 0.259 -22.768 1.00 54.34 99 VAL A O 1
ATOM 807 N N . THR A 1 100 ? 25.369 -0.942 -24.228 1.00 56.31 100 THR A N 1
ATOM 808 C CA . THR A 1 100 ? 26.638 -0.856 -23.502 1.00 56.31 100 THR A CA 1
ATOM 809 C C . THR A 1 100 ? 27.288 0.486 -23.831 1.00 56.31 100 THR A C 1
ATOM 811 O O . THR A 1 100 ? 28.200 0.561 -24.651 1.00 56.31 100 THR A O 1
ATOM 814 N N . THR A 1 101 ? 26.836 1.573 -23.208 1.00 58.16 101 THR A N 1
ATOM 815 C CA . THR A 1 101 ? 27.685 2.760 -23.065 1.00 58.16 101 THR A CA 1
ATOM 816 C C . THR A 1 101 ? 28.666 2.458 -21.946 1.00 58.16 101 THR A C 1
ATOM 818 O O . THR A 1 101 ? 28.381 2.644 -20.765 1.00 58.16 101 THR A O 1
ATOM 821 N N . GLY A 1 102 ? 29.816 1.907 -22.333 1.00 52.03 102 GLY A N 1
ATOM 822 C CA . GLY A 1 102 ? 30.971 1.814 -21.458 1.00 52.03 102 GLY A CA 1
ATOM 823 C C . GLY A 1 102 ? 31.379 3.217 -21.025 1.00 52.03 102 GLY A C 1
ATOM 824 O O . GLY A 1 102 ? 31.794 4.028 -21.849 1.00 52.03 102 GLY A O 1
ATOM 825 N N . CYS A 1 103 ? 31.258 3.509 -19.734 1.00 57.00 103 CYS A N 1
ATOM 826 C CA . CYS A 1 103 ? 31.996 4.614 -19.147 1.00 57.00 103 CYS A CA 1
ATOM 827 C C . CYS A 1 103 ? 33.445 4.143 -18.995 1.00 57.00 103 CYS A C 1
ATOM 829 O O . CYS A 1 103 ? 33.751 3.372 -18.087 1.00 57.00 103 CYS A O 1
ATOM 831 N N . SER A 1 104 ? 34.312 4.566 -19.915 1.00 59.03 104 SER A N 1
ATOM 832 C CA . SER A 1 104 ? 35.753 4.554 -19.677 1.00 59.03 104 SER A CA 1
ATOM 833 C C . SER A 1 104 ? 36.064 5.726 -18.755 1.00 59.03 104 SER A C 1
ATOM 835 O O . SER A 1 104 ? 35.700 6.861 -19.063 1.00 59.03 104 SER A O 1
ATOM 837 N N . CYS A 1 105 ? 36.680 5.444 -17.615 1.00 58.34 105 CYS A N 1
ATOM 838 C CA . CYS A 1 105 ? 37.304 6.471 -16.794 1.00 58.34 105 CYS A CA 1
ATOM 839 C C . CYS A 1 105 ? 38.739 6.642 -17.308 1.00 58.34 105 CYS A C 1
ATOM 841 O O . CYS A 1 105 ? 39.483 5.660 -17.297 1.00 58.34 105 CYS A O 1
ATOM 843 N N . ASP A 1 106 ? 39.083 7.844 -17.775 1.00 50.84 106 ASP A N 1
ATOM 844 C CA . ASP A 1 106 ? 40.471 8.334 -17.797 1.00 50.84 106 ASP A CA 1
ATOM 845 C C . ASP A 1 106 ? 40.858 8.832 -16.395 1.00 50.84 106 ASP A C 1
ATOM 847 O O . ASP A 1 106 ? 39.988 9.455 -15.733 1.00 50.84 106 ASP A O 1
#

Nearest PDB structures (foldseek):
  1rli-assembly1_C  TM=5.223E-01  e=5.062E-01  Bacillus subtilis
  1rli-assembly1_D  TM=4.642E-01  e=8.675E-01  Bacillus subtilis
  2h70-assembly2_B  TM=3.727E-01  e=3.335E+00  Escherichia coli

Radius of gyration: 19.49 Å; Cα contacts (8 Å, |Δi|>4): 86; chains: 1; bounding box: 58×35×48 Å